Protein AF-A0A2K6WLL9-F1 (afdb_monomer_lite)

Organism: Onchocerca volvulus (NCBI:txid6282)

Radius of gyration: 29.2 Å; chains: 1; bounding box: 94×28×52 Å

Structure (mmCIF, N/CA/C/O backbone):
data_AF-A0A2K6WLL9-F1
#
_entry.id   AF-A0A2K6WLL9-F1
#
loop_
_atom_site.group_PDB
_atom_site.id
_atom_site.type_symbol
_atom_site.label_atom_id
_atom_site.label_alt_id
_atom_site.label_comp_id
_atom_site.label_asym_id
_atom_site.label_entity_id
_atom_site.label_seq_id
_atom_site.pdbx_PDB_ins_code
_atom_site.Cartn_x
_atom_site.Cartn_y
_atom_site.Cartn_z
_atom_site.occupancy
_atom_site.B_iso_or_equiv
_atom_site.auth_seq_id
_atom_site.auth_comp_id
_atom_site.auth_asym_id
_atom_site.auth_atom_id
_atom_site.pdbx_PDB_model_num
ATOM 1 N N . MET A 1 1 ? 74.661 -2.203 -37.397 1.00 44.59 1 MET A N 1
ATOM 2 C CA . MET A 1 1 ? 73.984 -3.399 -36.850 1.00 44.59 1 MET A CA 1
ATOM 3 C C . MET A 1 1 ? 72.571 -3.442 -37.410 1.00 44.59 1 MET A C 1
ATOM 5 O O . MET A 1 1 ? 71.744 -2.651 -36.989 1.00 44.59 1 MET A O 1
ATOM 9 N N . LYS A 1 2 ? 72.310 -4.273 -38.425 1.00 51.03 2 LYS A N 1
ATOM 10 C CA . LYS A 1 2 ? 70.943 -4.523 -38.901 1.00 51.03 2 LYS A CA 1
ATOM 11 C C . LYS A 1 2 ? 70.394 -5.651 -38.037 1.00 51.03 2 LYS A C 1
ATOM 13 O O . LYS A 1 2 ? 70.661 -6.813 -38.321 1.00 51.03 2 LYS A O 1
ATOM 18 N N . SER A 1 3 ? 69.724 -5.318 -36.939 1.00 53.56 3 SER A N 1
ATOM 19 C CA . SER A 1 3 ? 68.884 -6.285 -36.240 1.00 53.56 3 SER A CA 1
ATOM 20 C C . SER A 1 3 ? 67.771 -6.667 -37.210 1.00 53.56 3 SER A C 1
ATOM 22 O O . SER A 1 3 ? 66.813 -5.926 -37.414 1.00 53.56 3 SER A O 1
ATOM 24 N N . ALA A 1 4 ? 67.953 -7.800 -37.889 1.00 56.84 4 ALA A N 1
ATOM 25 C CA . ALA A 1 4 ? 66.868 -8.475 -38.567 1.00 56.84 4 ALA A CA 1
ATOM 26 C C . ALA A 1 4 ? 65.872 -8.838 -37.469 1.00 56.84 4 ALA A C 1
ATOM 28 O O . ALA A 1 4 ? 66.106 -9.760 -36.688 1.00 56.84 4 ALA A O 1
ATOM 29 N N . PHE A 1 5 ? 64.813 -8.042 -37.345 1.00 56.69 5 PHE A N 1
ATOM 30 C CA . PHE A 1 5 ? 63.655 -8.405 -36.556 1.00 56.69 5 PHE A CA 1
ATOM 31 C C . PHE A 1 5 ? 63.107 -9.688 -37.179 1.00 56.69 5 PHE A C 1
ATOM 33 O O . PHE A 1 5 ? 62.331 -9.648 -38.131 1.00 56.69 5 PHE A O 1
ATOM 40 N N . PHE A 1 6 ? 63.551 -10.839 -36.672 1.00 59.34 6 PHE A N 1
ATOM 41 C CA . PHE A 1 6 ? 62.798 -12.076 -36.772 1.00 59.34 6 PHE A CA 1
ATOM 42 C C . PHE A 1 6 ? 61.505 -11.813 -36.001 1.00 59.34 6 PHE A C 1
ATOM 44 O O . PHE A 1 6 ? 61.404 -12.067 -34.803 1.00 59.34 6 PHE A O 1
ATOM 51 N N . MET A 1 7 ? 60.542 -11.197 -36.686 1.00 67.31 7 MET A N 1
ATOM 52 C CA . MET A 1 7 ? 59.150 -11.156 -36.272 1.00 67.31 7 MET A CA 1
ATOM 53 C C . MET A 1 7 ? 58.724 -12.614 -36.181 1.00 67.31 7 MET A C 1
ATOM 55 O O . MET A 1 7 ? 58.414 -13.253 -37.185 1.00 67.31 7 MET A O 1
ATOM 59 N N . SER A 1 8 ? 58.831 -13.177 -34.979 1.00 74.88 8 SER A N 1
ATOM 60 C CA . SER A 1 8 ? 58.373 -14.528 -34.719 1.00 74.88 8 SER A CA 1
ATOM 61 C C . SER A 1 8 ? 56.892 -14.583 -35.097 1.00 74.88 8 SER A C 1
ATOM 63 O O . SER A 1 8 ? 56.130 -13.741 -34.609 1.00 74.88 8 SER A O 1
ATOM 65 N N . PRO A 1 9 ? 56.453 -15.537 -35.935 1.00 74.69 9 PRO A N 1
ATOM 66 C CA . PRO A 1 9 ? 55.042 -15.662 -36.289 1.00 74.69 9 PRO A CA 1
ATOM 67 C C . PRO A 1 9 ? 54.150 -15.797 -35.043 1.00 74.69 9 PRO A C 1
ATOM 69 O O . PRO A 1 9 ? 53.036 -15.286 -35.031 1.00 74.69 9 PRO A O 1
ATOM 72 N N . LEU A 1 10 ? 54.672 -16.365 -33.945 1.00 78.88 10 LEU A N 1
ATOM 73 C CA . LEU A 1 10 ? 53.983 -16.413 -32.651 1.00 78.88 10 LEU A CA 1
ATOM 74 C C . LEU A 1 10 ? 53.727 -15.027 -32.044 1.00 78.88 10 LEU A C 1
ATOM 76 O O . LEU A 1 10 ? 52.660 -14.803 -31.481 1.00 78.88 10 LEU A O 1
ATOM 80 N N . LEU A 1 11 ? 54.671 -14.089 -32.170 1.00 78.12 11 LEU A N 1
ATOM 81 C CA . LEU A 1 11 ? 54.507 -12.732 -31.641 1.00 78.12 11 LEU A CA 1
ATOM 82 C C . LEU A 1 11 ? 53.376 -11.999 -32.376 1.00 78.12 11 LEU A C 1
ATOM 84 O O . LEU A 1 11 ? 52.569 -11.317 -31.750 1.00 78.12 11 LEU A O 1
ATOM 88 N N . PHE A 1 12 ? 53.292 -12.195 -33.694 1.00 79.75 12 PHE A N 1
ATOM 89 C CA . PHE A 1 12 ? 52.235 -11.618 -34.524 1.00 79.75 12 PHE A CA 1
ATOM 90 C C . PHE A 1 12 ? 50.859 -12.189 -34.154 1.00 79.75 12 PHE A C 1
ATOM 92 O O . PHE A 1 12 ? 49.887 -11.442 -34.045 1.00 79.75 12 PHE A O 1
ATOM 99 N N . CYS A 1 13 ? 50.783 -13.497 -33.878 1.00 81.00 13 CYS A N 1
ATOM 100 C CA . CYS A 1 13 ? 49.558 -14.135 -33.393 1.00 81.00 13 CYS A CA 1
ATOM 101 C C . CYS A 1 13 ? 49.104 -13.565 -32.041 1.00 81.00 13 CYS A C 1
ATOM 103 O O . CYS A 1 13 ? 47.931 -13.225 -31.883 1.00 81.00 13 CYS A O 1
ATOM 105 N N . ILE A 1 14 ? 50.020 -13.426 -31.076 1.00 83.81 14 ILE A N 1
ATOM 106 C CA . ILE A 1 14 ? 49.693 -12.893 -29.743 1.00 83.81 14 ILE A CA 1
ATOM 107 C C . ILE A 1 14 ? 49.224 -11.439 -29.848 1.00 83.81 14 ILE A C 1
ATOM 109 O O . ILE A 1 14 ? 48.203 -11.084 -29.261 1.00 83.81 14 ILE A O 1
ATOM 113 N N . LEU A 1 15 ? 49.921 -10.614 -30.636 1.00 82.69 15 LEU A N 1
ATOM 114 C CA . LEU A 1 15 ? 49.573 -9.204 -30.802 1.00 82.69 15 LEU A CA 1
ATOM 115 C C . LEU A 1 15 ? 48.191 -9.027 -31.447 1.00 82.69 15 LEU A C 1
ATOM 117 O O . LEU A 1 15 ? 47.382 -8.251 -30.945 1.00 82.69 15 LEU A O 1
ATOM 121 N N . ASN A 1 16 ? 47.882 -9.790 -32.501 1.00 82.00 16 ASN A N 1
ATOM 122 C CA . ASN A 1 16 ? 46.563 -9.742 -33.140 1.00 82.00 16 ASN A CA 1
ATOM 123 C C . ASN A 1 16 ? 45.442 -10.194 -32.197 1.00 82.00 16 ASN A C 1
ATOM 125 O O . ASN A 1 16 ? 44.374 -9.586 -32.175 1.00 82.00 16 ASN A O 1
ATOM 129 N N . THR A 1 17 ? 45.692 -11.229 -31.392 1.00 82.25 17 THR A N 1
ATOM 130 C CA . THR A 1 17 ? 44.711 -11.718 -30.412 1.00 82.25 17 THR A CA 1
ATOM 131 C C . THR A 1 17 ? 44.431 -10.661 -29.343 1.00 82.25 17 THR A C 1
ATOM 133 O O . THR A 1 17 ? 43.278 -10.449 -28.977 1.00 82.25 17 THR A O 1
ATOM 136 N N . LEU A 1 18 ? 45.466 -9.954 -28.879 1.00 78.81 18 LEU A N 1
ATOM 137 C CA . LEU A 1 18 ? 45.321 -8.887 -27.889 1.00 78.81 18 LEU A CA 1
ATOM 138 C C . LEU A 1 18 ? 44.503 -7.704 -28.432 1.00 78.81 18 LEU A C 1
ATOM 140 O O . LEU A 1 18 ? 43.645 -7.188 -27.721 1.00 78.81 18 LEU A O 1
ATOM 144 N N . ILE A 1 19 ? 44.731 -7.306 -29.689 1.00 78.94 19 ILE A N 1
ATOM 145 C CA . ILE A 1 19 ? 43.970 -6.228 -30.345 1.00 78.94 19 ILE A CA 1
ATOM 146 C C . ILE A 1 19 ? 42.494 -6.617 -30.494 1.00 78.94 19 ILE A C 1
ATOM 148 O O . ILE A 1 19 ? 41.619 -5.814 -30.178 1.00 78.94 19 ILE A O 1
ATOM 152 N N . LEU A 1 20 ? 42.210 -7.853 -30.923 1.00 74.00 20 LEU A N 1
ATOM 153 C CA . LEU A 1 20 ? 40.837 -8.361 -31.028 1.00 74.00 20 LEU A CA 1
ATOM 154 C C . LEU A 1 20 ? 40.136 -8.403 -29.666 1.00 74.00 20 LEU A C 1
ATOM 156 O O . LEU A 1 20 ? 38.968 -8.035 -29.566 1.00 74.00 20 LEU A O 1
ATOM 160 N N . LEU A 1 21 ? 40.848 -8.812 -28.612 1.00 76.19 21 LEU A N 1
ATOM 161 C CA . LEU A 1 21 ? 40.295 -8.838 -27.262 1.00 76.19 21 LEU A CA 1
ATOM 162 C C . LEU A 1 21 ? 39.993 -7.426 -26.745 1.00 76.19 21 LEU A C 1
ATOM 164 O O . LEU A 1 21 ? 38.939 -7.221 -26.151 1.00 76.19 21 LEU A O 1
ATOM 168 N N . ALA A 1 22 ? 40.886 -6.462 -26.990 1.00 69.94 22 ALA A N 1
ATOM 169 C CA . ALA A 1 22 ? 40.682 -5.069 -26.597 1.00 69.94 22 ALA A CA 1
ATOM 170 C C . ALA A 1 22 ? 39.465 -4.455 -27.307 1.00 69.94 22 ALA A C 1
ATOM 172 O O . ALA A 1 22 ? 38.593 -3.903 -26.644 1.00 69.94 22 ALA A O 1
ATOM 173 N N . ALA A 1 23 ? 39.349 -4.649 -28.626 1.00 68.44 23 ALA A N 1
ATOM 174 C CA . ALA A 1 23 ? 38.203 -4.171 -29.400 1.00 68.44 23 ALA A CA 1
ATOM 175 C C . ALA A 1 23 ? 36.880 -4.816 -28.951 1.00 68.44 23 ALA A C 1
ATOM 177 O O . ALA A 1 23 ? 35.851 -4.149 -28.895 1.00 68.44 23 ALA A O 1
ATOM 178 N N . SER A 1 24 ? 36.903 -6.103 -28.584 1.00 66.69 24 SER A N 1
ATOM 179 C CA . SER A 1 24 ? 35.728 -6.777 -28.021 1.00 66.69 24 SER A CA 1
ATOM 180 C C . SER A 1 24 ? 35.349 -6.241 -26.639 1.00 66.69 24 SER A C 1
ATOM 182 O O . SER A 1 24 ? 34.174 -6.282 -26.286 1.00 66.69 24 SER A O 1
ATOM 184 N N . HIS A 1 25 ? 36.313 -5.779 -25.839 1.00 56.88 25 HIS A N 1
ATOM 185 C CA . HIS A 1 25 ? 36.041 -5.275 -24.494 1.00 56.88 25 HIS A CA 1
ATOM 186 C C . HIS A 1 25 ? 35.331 -3.918 -24.522 1.00 56.88 25 HIS A C 1
ATOM 188 O O . HIS A 1 25 ? 34.445 -3.690 -23.700 1.00 56.88 25 HIS A O 1
ATOM 194 N N . ASP A 1 26 ? 35.682 -3.058 -25.481 1.00 58.56 26 ASP A N 1
ATOM 195 C CA . ASP A 1 26 ? 35.009 -1.771 -25.686 1.00 58.56 26 ASP A CA 1
ATOM 196 C C . ASP A 1 26 ? 33.524 -1.972 -26.036 1.00 58.56 26 ASP A C 1
ATOM 198 O O . ASP A 1 26 ? 32.660 -1.315 -25.456 1.00 58.56 26 ASP A O 1
ATOM 202 N N . ASP A 1 27 ? 33.212 -2.956 -26.886 1.00 57.94 27 ASP A N 1
ATOM 203 C CA . ASP A 1 27 ? 31.830 -3.289 -27.267 1.00 57.94 27 ASP A CA 1
ATOM 204 C C . AS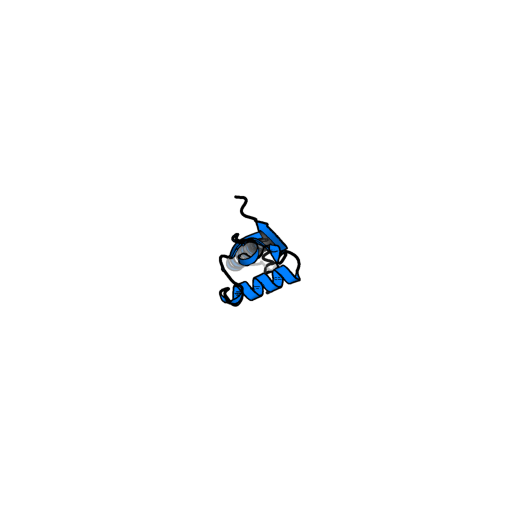P A 1 27 ? 31.028 -3.854 -26.075 1.00 57.94 27 ASP A C 1
ATOM 206 O O . ASP A 1 27 ? 29.883 -3.477 -25.824 1.00 57.94 27 ASP A O 1
ATOM 210 N N . VAL A 1 28 ? 31.656 -4.699 -25.244 1.00 56.50 28 VAL A N 1
ATOM 211 C CA . VAL A 1 28 ? 31.024 -5.227 -24.019 1.00 56.50 28 VAL A CA 1
ATOM 212 C C . VAL A 1 28 ? 30.759 -4.119 -22.993 1.00 56.50 28 VAL A C 1
ATOM 214 O O . VAL A 1 28 ? 29.736 -4.164 -22.305 1.00 56.50 28 VAL A O 1
ATOM 217 N N . GLN A 1 29 ? 31.634 -3.114 -22.874 1.00 54.44 29 GLN A N 1
ATOM 218 C CA . GLN A 1 29 ? 31.392 -1.982 -21.973 1.00 54.44 29 GLN A CA 1
ATOM 219 C C . GLN A 1 29 ? 30.235 -1.096 -22.442 1.00 54.44 29 GLN A C 1
ATOM 221 O O . GLN A 1 29 ? 29.454 -0.652 -21.596 1.00 54.44 29 GLN A O 1
ATOM 226 N N . ASP A 1 30 ? 30.090 -0.874 -23.750 1.00 55.09 30 ASP A N 1
ATOM 227 C CA . ASP A 1 30 ? 28.965 -0.112 -24.306 1.00 55.09 30 ASP A CA 1
ATOM 228 C C . ASP A 1 30 ? 27.640 -0.866 -24.145 1.00 55.09 30 ASP A C 1
ATOM 230 O O . ASP A 1 30 ? 26.639 -0.280 -23.724 1.00 55.09 30 ASP A O 1
ATOM 234 N N . ILE A 1 31 ? 27.639 -2.187 -24.355 1.00 55.19 31 ILE A N 1
ATOM 235 C CA . ILE A 1 31 ? 26.475 -3.037 -24.065 1.00 55.19 31 ILE A CA 1
ATOM 236 C C . ILE A 1 31 ? 26.113 -2.957 -22.580 1.00 55.19 31 ILE A C 1
ATOM 238 O O . ILE A 1 31 ? 24.950 -2.746 -22.242 1.00 55.19 31 ILE A O 1
ATOM 242 N N . ASN A 1 32 ? 27.092 -3.075 -21.680 1.00 52.62 32 ASN A N 1
ATOM 243 C CA . ASN A 1 32 ? 26.825 -3.029 -20.244 1.00 52.62 32 ASN A CA 1
ATOM 244 C C . ASN A 1 32 ? 26.294 -1.653 -19.805 1.00 52.62 32 ASN A C 1
ATOM 246 O O . ASN A 1 32 ? 25.379 -1.582 -18.988 1.00 52.62 32 ASN A O 1
ATOM 250 N N . ARG A 1 33 ? 26.812 -0.556 -20.378 1.00 51.66 33 ARG A N 1
ATOM 251 C CA . ARG A 1 33 ? 26.286 0.797 -20.134 1.00 51.66 33 ARG A CA 1
ATOM 252 C C . ARG A 1 33 ? 24.864 0.974 -20.651 1.00 51.66 33 ARG A C 1
ATOM 254 O O . ARG A 1 33 ? 24.059 1.574 -19.947 1.00 51.66 33 ARG A O 1
ATOM 261 N N . ASN A 1 34 ? 24.542 0.456 -21.833 1.00 51.69 34 ASN A N 1
ATOM 262 C CA . ASN A 1 34 ? 23.195 0.570 -22.392 1.00 51.69 34 ASN A CA 1
ATOM 263 C C . ASN A 1 34 ? 22.180 -0.269 -21.607 1.00 51.69 34 ASN A C 1
ATOM 265 O O . ASN A 1 34 ? 21.104 0.233 -21.302 1.00 51.69 34 ASN A O 1
ATOM 269 N N . ILE A 1 35 ? 22.543 -1.487 -21.187 1.00 51.81 35 ILE A N 1
ATOM 270 C CA . ILE A 1 35 ? 21.680 -2.317 -20.330 1.00 51.81 35 ILE A CA 1
ATOM 271 C C . ILE A 1 35 ? 21.443 -1.628 -18.976 1.00 51.81 35 ILE A C 1
ATOM 273 O O . ILE A 1 35 ? 20.307 -1.563 -18.516 1.00 51.81 35 ILE A O 1
ATOM 277 N N . LEU A 1 36 ? 22.481 -1.049 -18.360 1.00 50.75 36 LEU A N 1
ATOM 278 C CA . LEU A 1 36 ? 22.333 -0.315 -17.096 1.00 50.75 36 LEU A CA 1
ATOM 279 C C . LEU A 1 36 ? 21.525 0.984 -17.233 1.00 50.75 36 LEU A C 1
ATOM 281 O O . LEU A 1 36 ? 20.818 1.351 -16.296 1.00 50.75 36 LEU A O 1
ATOM 285 N N . ASN A 1 37 ? 21.622 1.683 -18.367 1.00 52.72 37 ASN A N 1
ATOM 286 C CA . ASN A 1 37 ? 20.911 2.944 -18.578 1.00 52.72 37 ASN A CA 1
ATOM 287 C C . ASN A 1 37 ? 19.430 2.747 -18.941 1.00 52.72 37 ASN A C 1
ATOM 289 O O . ASN A 1 37 ? 18.614 3.590 -18.568 1.00 52.72 37 ASN A O 1
ATOM 293 N N . ASP A 1 38 ? 19.068 1.659 -19.629 1.00 51.91 38 ASP A N 1
ATOM 294 C CA . ASP A 1 38 ? 17.675 1.398 -20.025 1.00 51.91 38 ASP A CA 1
ATOM 295 C C . ASP A 1 38 ? 16.831 0.737 -18.925 1.00 51.91 38 ASP A C 1
ATOM 297 O O . ASP A 1 38 ? 15.600 0.780 -18.979 1.00 51.91 38 ASP A O 1
ATOM 301 N N . GLU A 1 39 ? 17.437 0.191 -17.867 1.00 54.22 39 GLU A N 1
ATOM 302 C CA . GLU A 1 39 ? 16.693 -0.406 -16.750 1.00 54.22 39 GLU A CA 1
ATOM 303 C C . GLU A 1 39 ? 16.152 0.624 -15.739 1.00 54.22 39 GLU A C 1
ATOM 305 O O . GLU A 1 39 ? 16.009 0.347 -14.546 1.00 54.22 39 GLU A O 1
ATOM 310 N N . HIS A 1 40 ? 15.717 1.796 -16.209 1.00 55.00 40 HIS A N 1
ATOM 311 C CA . HIS A 1 40 ? 14.686 2.574 -15.512 1.00 55.00 40 HIS A CA 1
ATOM 312 C C . HIS A 1 40 ? 13.338 1.830 -15.610 1.00 55.00 40 HIS A C 1
ATOM 314 O O . HIS A 1 40 ? 12.369 2.279 -16.226 1.00 55.00 40 HIS A O 1
ATOM 320 N N . ILE A 1 41 ? 13.272 0.642 -15.006 1.00 58.72 41 ILE A N 1
ATOM 321 C CA . ILE A 1 41 ? 12.079 -0.196 -14.994 1.00 58.72 41 ILE A CA 1
ATOM 322 C C . ILE A 1 41 ? 11.088 0.443 -14.019 1.00 58.72 41 ILE A C 1
ATOM 324 O O . ILE A 1 41 ? 11.167 0.272 -12.799 1.00 58.72 41 ILE A O 1
ATOM 328 N N . MET A 1 42 ? 10.135 1.196 -14.563 1.00 63.91 42 MET A N 1
ATOM 329 C CA . MET A 1 42 ? 8.940 1.606 -13.831 1.00 63.91 42 MET A CA 1
ATOM 330 C C . MET A 1 42 ? 8.080 0.366 -13.584 1.00 63.91 42 MET A C 1
ATOM 332 O O . MET A 1 42 ? 7.404 -0.129 -14.487 1.00 63.91 42 MET A O 1
ATOM 336 N N . GLN A 1 43 ? 8.101 -0.150 -12.358 1.00 67.19 43 GLN A N 1
ATOM 337 C CA . GLN A 1 43 ? 7.221 -1.243 -11.957 1.00 67.19 43 GLN A CA 1
ATOM 338 C C . GLN A 1 43 ? 5.956 -0.673 -11.331 1.00 67.19 43 GLN A C 1
ATOM 340 O O . GLN A 1 43 ? 6.007 0.185 -10.453 1.00 67.19 43 GLN A O 1
ATOM 345 N N . SER A 1 44 ? 4.809 -1.173 -11.778 1.00 72.75 44 SER A N 1
ATOM 346 C CA . SER A 1 44 ? 3.514 -0.814 -11.221 1.00 72.75 44 SER A CA 1
ATOM 347 C C . SER A 1 44 ? 2.877 -2.031 -10.566 1.00 72.75 44 SER A C 1
ATOM 349 O O . SER A 1 44 ? 2.721 -3.068 -11.211 1.00 72.75 44 SER A O 1
ATOM 351 N N . ARG A 1 45 ? 2.506 -1.917 -9.289 1.00 81.19 45 ARG A N 1
ATOM 352 C CA . ARG A 1 45 ? 1.815 -2.970 -8.535 1.00 81.19 45 ARG A CA 1
ATOM 353 C C . ARG A 1 45 ? 0.451 -2.474 -8.080 1.00 81.19 45 ARG A C 1
ATOM 355 O O . ARG A 1 45 ? 0.346 -1.400 -7.497 1.00 81.19 45 ARG A O 1
ATOM 362 N N . PHE A 1 46 ? -0.577 -3.287 -8.291 1.00 83.06 46 PHE A N 1
ATOM 363 C CA . PHE A 1 46 ? -1.886 -3.070 -7.686 1.00 83.06 46 PHE A CA 1
ATOM 364 C C . PHE A 1 46 ? -1.952 -3.757 -6.325 1.00 83.06 46 PHE A C 1
ATOM 366 O O . PHE A 1 46 ? -1.581 -4.922 -6.193 1.00 83.06 46 PHE A O 1
ATOM 373 N N . VAL A 1 47 ? -2.445 -3.032 -5.329 1.00 84.88 47 VAL A N 1
ATOM 374 C CA . VAL A 1 47 ? -2.732 -3.527 -3.986 1.00 84.88 47 VAL A CA 1
ATOM 375 C C . VAL A 1 47 ? -4.209 -3.295 -3.714 1.00 84.88 47 VAL A C 1
ATOM 377 O O . VAL A 1 47 ? -4.725 -2.196 -3.919 1.00 84.88 47 VAL A O 1
ATOM 380 N N . ILE A 1 48 ? -4.898 -4.357 -3.308 1.00 86.06 48 ILE A N 1
ATOM 381 C CA . ILE A 1 48 ? -6.340 -4.357 -3.080 1.00 86.06 48 ILE A CA 1
ATOM 382 C C . ILE A 1 48 ? -6.576 -4.666 -1.607 1.00 86.06 48 ILE A C 1
ATOM 384 O O . ILE A 1 48 ? -6.229 -5.748 -1.141 1.00 86.06 48 ILE A O 1
ATOM 388 N N . PHE A 1 49 ? -7.207 -3.737 -0.896 1.00 85.31 49 PHE A N 1
ATOM 389 C CA . PHE A 1 49 ? -7.591 -3.913 0.499 1.00 85.31 49 PHE A CA 1
ATOM 390 C C . PHE A 1 49 ? -9.069 -4.303 0.575 1.00 85.31 49 PHE A C 1
ATOM 392 O O . PHE A 1 49 ? -9.950 -3.503 0.248 1.00 85.31 49 PHE A O 1
ATOM 399 N N . ASN A 1 50 ? -9.326 -5.534 1.019 1.00 80.19 50 ASN A N 1
ATOM 400 C CA . ASN A 1 50 ? -10.670 -6.111 1.158 1.00 80.19 50 ASN A CA 1
ATOM 401 C C . ASN A 1 50 ? -11.108 -6.275 2.625 1.00 80.19 50 ASN A C 1
ATOM 403 O O . ASN A 1 50 ? -12.126 -6.909 2.891 1.00 80.19 50 ASN A O 1
ATOM 407 N N . SER A 1 51 ? -10.336 -5.754 3.579 1.00 83.38 51 SER A N 1
ATOM 408 C CA . SER A 1 51 ? -10.614 -5.930 5.003 1.00 83.38 51 SER A CA 1
ATOM 409 C C . SER A 1 51 ? -11.898 -5.224 5.426 1.00 83.38 51 SER A C 1
ATOM 411 O O . SER A 1 51 ? -12.130 -4.071 5.072 1.00 83.38 51 SER A O 1
ATOM 413 N N . THR A 1 52 ? -12.698 -5.883 6.256 1.00 83.56 52 THR A N 1
ATOM 414 C CA . THR A 1 52 ? -13.940 -5.336 6.827 1.00 83.56 52 THR A CA 1
ATOM 415 C C . THR A 1 52 ? -13.722 -4.535 8.107 1.00 83.56 52 THR A C 1
ATOM 417 O O . THR A 1 52 ? -14.635 -3.859 8.574 1.00 83.56 52 THR A O 1
ATOM 420 N N . SER A 1 53 ? -12.511 -4.562 8.664 1.00 87.69 53 SER A N 1
ATOM 421 C CA . SER A 1 53 ? -12.108 -3.748 9.807 1.00 87.69 53 SER A CA 1
ATOM 422 C C . SER A 1 53 ? -10.587 -3.567 9.854 1.00 87.69 53 SER A C 1
ATOM 424 O O . SER A 1 53 ? -9.828 -4.335 9.253 1.00 87.69 53 SER A O 1
ATOM 426 N N . TRP A 1 54 ? -10.122 -2.568 10.613 1.00 86.69 54 TRP A N 1
ATOM 427 C CA . TRP A 1 54 ? -8.689 -2.373 10.861 1.00 86.69 54 TRP A CA 1
ATOM 428 C C . TRP A 1 54 ? -8.056 -3.613 11.506 1.00 86.69 54 TRP A C 1
ATOM 430 O O . TRP A 1 54 ? -7.013 -4.071 11.055 1.00 86.69 54 TRP A O 1
ATOM 440 N N . ASN A 1 55 ? -8.717 -4.204 12.506 1.00 89.12 55 ASN A N 1
ATOM 441 C CA . ASN A 1 55 ? -8.178 -5.332 13.274 1.00 89.12 55 ASN A CA 1
ATOM 442 C C . ASN A 1 55 ? -8.071 -6.636 12.467 1.00 89.12 55 ASN A C 1
ATOM 444 O O . ASN A 1 55 ? -7.222 -7.463 12.779 1.00 89.12 55 ASN A O 1
ATOM 448 N N . GLU A 1 56 ? -8.901 -6.817 11.437 1.00 88.69 56 GLU A N 1
ATOM 449 C CA . GLU A 1 56 ? -8.825 -7.970 10.523 1.00 88.69 56 GLU A CA 1
ATOM 450 C C . GLU A 1 56 ? -7.815 -7.763 9.386 1.00 88.69 56 GLU A C 1
ATOM 452 O O . GLU A 1 56 ? -7.483 -8.702 8.665 1.00 88.69 56 GLU A O 1
ATOM 457 N N . THR A 1 57 ? -7.324 -6.535 9.207 1.00 88.25 57 THR A N 1
ATOM 458 C CA . THR A 1 57 ? -6.316 -6.215 8.195 1.00 88.25 57 THR A CA 1
ATOM 459 C C . THR A 1 57 ? -4.970 -6.822 8.584 1.00 88.25 57 THR A C 1
ATOM 461 O O . THR A 1 57 ? -4.571 -6.752 9.747 1.00 88.25 57 THR A O 1
ATOM 464 N N . SER A 1 58 ? -4.245 -7.397 7.617 1.00 90.06 58 SER A N 1
ATOM 465 C CA . SER A 1 58 ? -2.930 -7.979 7.894 1.00 90.06 58 SER A CA 1
ATOM 466 C C . SER A 1 58 ? -1.970 -6.916 8.462 1.00 90.06 58 SER A C 1
ATOM 468 O O . SER A 1 58 ? -2.065 -5.744 8.092 1.00 90.06 58 SER A O 1
ATOM 470 N N . PRO A 1 59 ? -1.008 -7.273 9.334 1.00 89.94 59 PRO A N 1
ATOM 471 C CA . PRO A 1 59 ? -0.057 -6.295 9.873 1.00 89.94 59 PRO A CA 1
ATOM 472 C C . PRO A 1 59 ? 0.756 -5.563 8.793 1.00 89.94 59 PRO A C 1
ATOM 474 O O . PRO A 1 59 ? 1.191 -4.428 8.986 1.00 89.94 59 PRO A O 1
ATOM 477 N N . GLU A 1 60 ? 0.986 -6.196 7.641 1.00 86.38 60 GLU A N 1
ATOM 478 C CA . GLU A 1 60 ? 1.628 -5.554 6.495 1.00 86.38 60 GLU A CA 1
ATOM 479 C C . GLU A 1 60 ? 0.723 -4.495 5.863 1.00 86.38 60 GLU A C 1
ATOM 481 O O . GLU A 1 60 ? 1.141 -3.344 5.719 1.00 86.38 60 GLU A O 1
ATOM 486 N N . ASP A 1 61 ? -0.532 -4.850 5.601 1.00 87.81 61 ASP A N 1
ATOM 487 C CA . ASP A 1 61 ? -1.533 -3.945 5.044 1.00 87.81 61 ASP A CA 1
ATOM 488 C C . ASP A 1 61 ? -1.848 -2.783 5.996 1.00 87.81 61 ASP A C 1
ATOM 490 O O . ASP A 1 61 ? -1.982 -1.645 5.554 1.00 87.81 61 ASP A O 1
ATOM 494 N N . GLN A 1 62 ? -1.890 -3.019 7.311 1.00 91.75 62 GLN A N 1
ATOM 495 C CA . GLN A 1 62 ? -2.049 -1.963 8.318 1.00 91.75 62 GLN A CA 1
ATOM 496 C C . GLN A 1 62 ? -0.898 -0.954 8.251 1.00 91.75 62 GLN A C 1
ATOM 498 O O . GLN A 1 62 ? -1.131 0.256 8.210 1.00 91.75 62 GLN A O 1
ATOM 503 N N . ARG A 1 63 ? 0.357 -1.430 8.199 1.00 90.19 63 ARG A N 1
ATOM 504 C CA . ARG A 1 63 ? 1.531 -0.548 8.050 1.00 90.19 63 ARG A CA 1
ATOM 505 C C . ARG A 1 63 ? 1.451 0.261 6.764 1.00 90.19 63 ARG A C 1
ATOM 507 O O . ARG A 1 63 ? 1.809 1.436 6.750 1.00 90.19 63 ARG A O 1
ATOM 514 N N . MET A 1 64 ? 0.979 -0.359 5.693 1.00 87.69 64 MET A N 1
ATOM 515 C CA . MET A 1 64 ? 0.831 0.282 4.399 1.00 87.69 64 MET A CA 1
ATOM 516 C C . MET A 1 64 ? -0.257 1.357 4.399 1.00 87.69 64 MET A C 1
ATOM 518 O O . MET A 1 64 ? 0.017 2.493 4.023 1.00 87.69 64 MET A O 1
ATOM 522 N N . LEU A 1 65 ? -1.456 1.041 4.891 1.00 88.94 65 LEU A N 1
AT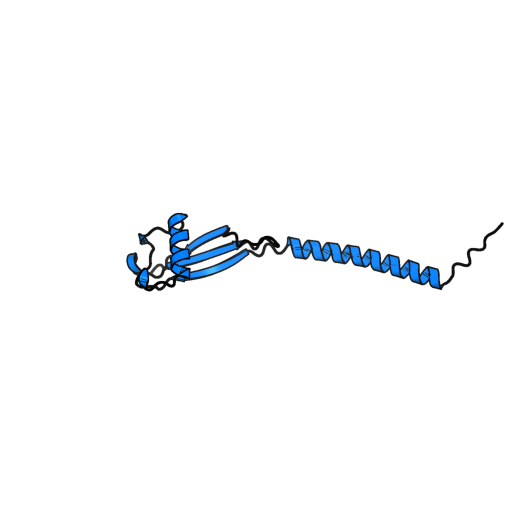OM 523 C CA . LEU A 1 65 ? -2.550 2.001 5.047 1.00 88.94 65 LEU A CA 1
ATOM 524 C C . LEU A 1 65 ? -2.152 3.159 5.962 1.00 88.94 65 LEU A C 1
ATOM 526 O O . LEU A 1 65 ? -2.425 4.308 5.631 1.00 88.94 65 LEU A O 1
ATOM 530 N N . SER A 1 66 ? -1.455 2.877 7.067 1.00 91.31 66 SER A N 1
ATOM 531 C CA . SER A 1 66 ? -0.940 3.911 7.969 1.00 91.31 66 SER A CA 1
ATOM 532 C C . SER A 1 66 ? 0.003 4.872 7.244 1.00 91.31 66 SER A C 1
ATOM 534 O O . SER A 1 66 ? -0.177 6.079 7.354 1.00 91.31 66 SER A O 1
ATOM 536 N N . ARG A 1 67 ? 0.948 4.359 6.445 1.00 88.31 67 ARG A N 1
ATOM 537 C CA . ARG A 1 67 ? 1.858 5.194 5.642 1.00 88.31 67 ARG A CA 1
ATOM 538 C C . ARG A 1 67 ? 1.125 6.008 4.581 1.00 88.31 67 ARG A C 1
ATOM 540 O O . ARG A 1 67 ? 1.490 7.148 4.331 1.00 88.31 67 ARG A O 1
ATOM 547 N N . LEU A 1 68 ? 0.110 5.431 3.947 1.00 87.69 68 LEU A N 1
AT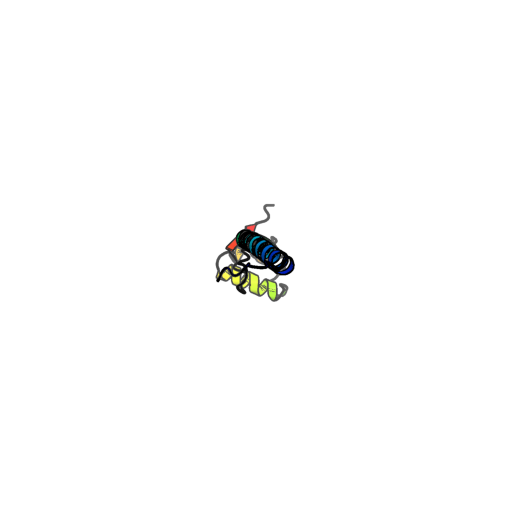OM 548 C CA . LEU A 1 68 ? -0.670 6.110 2.913 1.00 87.69 68 LEU A CA 1
ATOM 549 C C . LEU A 1 68 ? -1.563 7.216 3.486 1.00 87.69 68 LEU A C 1
ATOM 551 O O . LEU A 1 68 ? -1.726 8.246 2.836 1.00 87.69 68 LEU A O 1
ATOM 555 N N . LEU A 1 69 ? -2.116 7.007 4.685 1.00 90.25 69 LEU A N 1
ATOM 556 C CA . LEU A 1 69 ? -2.852 8.022 5.441 1.00 90.25 69 LEU A CA 1
ATOM 557 C C . LEU A 1 69 ? -1.920 9.154 5.885 1.00 90.25 69 LEU A C 1
ATOM 559 O O . LEU A 1 69 ? -2.239 10.318 5.673 1.00 90.25 69 LEU A O 1
ATOM 563 N N . ASP A 1 70 ? -0.764 8.809 6.455 1.00 91.50 70 ASP A N 1
ATOM 564 C CA . ASP A 1 70 ? 0.226 9.774 6.952 1.00 91.50 70 ASP A CA 1
ATOM 565 C C . ASP A 1 70 ? 0.810 10.635 5.820 1.00 91.50 70 ASP A C 1
ATOM 567 O O . ASP A 1 70 ? 0.931 11.850 5.941 1.00 91.50 70 ASP A O 1
ATOM 571 N N . ALA A 1 71 ? 1.073 10.025 4.661 1.00 86.88 71 ALA A N 1
ATOM 572 C CA . ALA A 1 71 ? 1.513 10.736 3.464 1.00 86.88 71 ALA A CA 1
ATOM 573 C C . ALA A 1 71 ? 0.384 11.496 2.735 1.00 86.88 71 ALA A C 1
ATOM 575 O O . ALA A 1 71 ? 0.656 12.204 1.766 1.00 86.88 71 ALA A O 1
ATOM 576 N N . GLY A 1 72 ? -0.878 11.343 3.154 1.00 87.12 72 GLY A N 1
ATOM 577 C CA . GLY A 1 72 ? -2.031 12.015 2.546 1.00 87.12 72 GLY A CA 1
ATOM 578 C C . GLY A 1 72 ? -2.459 11.472 1.177 1.00 87.12 72 GLY A C 1
ATOM 579 O O . GLY A 1 72 ? -3.247 12.120 0.489 1.00 87.12 72 GLY A O 1
ATOM 580 N N . TYR A 1 73 ? -1.982 10.291 0.767 1.00 85.62 73 TYR A N 1
ATOM 581 C CA . TYR A 1 73 ? -2.421 9.639 -0.477 1.00 85.62 73 TYR A CA 1
ATOM 582 C C . TYR A 1 73 ? -3.862 9.136 -0.384 1.00 85.62 73 TYR A C 1
ATOM 584 O O . TYR A 1 73 ? -4.583 9.122 -1.381 1.00 85.62 73 TYR A O 1
ATOM 592 N N . ILE A 1 74 ? -4.284 8.721 0.811 1.00 88.12 74 ILE A N 1
ATOM 593 C CA . ILE A 1 74 ? -5.667 8.343 1.108 1.00 88.12 74 ILE A CA 1
ATOM 594 C C . ILE A 1 74 ? -6.166 9.127 2.319 1.00 88.12 74 ILE A C 1
ATOM 596 O O . ILE A 1 74 ? -5.392 9.464 3.209 1.00 88.12 74 ILE A O 1
ATOM 600 N N . THR A 1 75 ? -7.471 9.382 2.376 1.00 89.62 75 THR A N 1
ATOM 601 C CA . THR A 1 75 ? -8.139 9.895 3.576 1.00 89.62 75 THR A CA 1
ATOM 602 C C . THR A 1 75 ? -8.836 8.752 4.318 1.00 89.62 75 THR A C 1
ATOM 604 O O . THR A 1 75 ? -9.126 7.714 3.710 1.00 89.62 75 THR A O 1
ATOM 607 N N . PRO A 1 76 ? -9.153 8.908 5.617 1.00 89.25 76 PRO A N 1
ATOM 608 C CA . PRO A 1 76 ? -9.887 7.891 6.363 1.00 89.25 76 PRO A CA 1
ATOM 609 C C . PRO A 1 76 ? -11.216 7.497 5.702 1.00 89.25 76 PRO A C 1
ATOM 611 O O . PRO A 1 76 ? -11.586 6.327 5.749 1.00 89.25 76 PRO A O 1
ATOM 614 N N . GLU A 1 77 ? -11.903 8.417 5.008 1.00 89.62 77 GLU A N 1
ATOM 615 C CA . GLU A 1 77 ? -13.166 8.091 4.325 1.00 89.62 77 GLU A CA 1
ATOM 616 C C . GLU A 1 77 ? -13.006 7.097 3.166 1.00 89.62 77 GLU A C 1
ATOM 618 O O . GLU A 1 77 ? -14.002 6.553 2.698 1.00 89.62 77 GLU A O 1
ATOM 623 N N . LEU A 1 78 ? -11.780 6.850 2.692 1.00 88.00 78 LEU A N 1
ATOM 624 C CA . LEU A 1 78 ? -11.485 5.881 1.630 1.00 88.00 78 LEU A CA 1
ATOM 625 C C . LEU A 1 78 ? -11.229 4.467 2.149 1.00 88.00 78 LEU A C 1
ATOM 627 O O . LEU A 1 78 ? -11.100 3.544 1.345 1.00 88.00 78 LEU A O 1
ATOM 631 N N . LEU A 1 79 ? -11.141 4.278 3.467 1.00 89.12 79 LEU A N 1
ATOM 632 C CA . LEU A 1 79 ? -10.888 2.963 4.045 1.00 89.12 79 LEU A CA 1
ATOM 633 C C . LEU A 1 79 ? -12.055 2.009 3.753 1.00 89.12 79 LEU A C 1
ATOM 635 O O . LEU A 1 79 ? -13.209 2.453 3.754 1.00 89.12 79 LEU A O 1
ATOM 639 N N . PRO A 1 80 ? -11.806 0.704 3.528 1.00 85.25 80 PRO A N 1
ATOM 640 C CA . PRO A 1 80 ? -12.859 -0.184 3.044 1.00 85.25 80 PRO A CA 1
ATOM 641 C C . PRO A 1 80 ? -14.056 -0.328 3.984 1.00 85.25 80 PRO A C 1
ATOM 643 O O . PRO A 1 80 ? -15.202 -0.366 3.544 1.00 85.25 80 PRO A O 1
ATOM 646 N N . TRP A 1 81 ? -13.798 -0.307 5.289 1.00 88.25 81 TRP A N 1
ATOM 647 C CA . TRP A 1 81 ? -14.820 -0.379 6.333 1.00 88.25 81 TRP A CA 1
ATOM 648 C C . TRP A 1 81 ? -15.525 0.951 6.626 1.00 88.25 81 TRP A C 1
ATOM 650 O O . TRP A 1 81 ? -16.532 0.952 7.326 1.00 88.25 81 TRP A O 1
ATOM 660 N N . ILE A 1 82 ? -15.019 2.078 6.111 1.00 89.31 82 ILE A N 1
ATOM 661 C CA . ILE A 1 82 ? -15.675 3.392 6.231 1.00 89.31 82 ILE A CA 1
ATOM 662 C C . ILE A 1 82 ? -16.466 3.696 4.959 1.00 89.31 82 ILE A C 1
ATOM 664 O O . ILE A 1 82 ? -17.643 4.038 5.023 1.00 89.31 82 ILE A O 1
ATOM 668 N N . SER A 1 83 ? -15.837 3.531 3.796 1.00 86.75 83 SER A N 1
ATOM 669 C CA . SER A 1 83 ? -16.472 3.764 2.495 1.00 86.75 83 SER A CA 1
ATOM 670 C C . SER A 1 83 ? -17.485 2.683 2.105 1.00 86.75 83 SER A C 1
ATOM 672 O O . SER A 1 83 ? -18.310 2.915 1.220 1.00 86.75 83 SER A O 1
ATOM 674 N N . GLY A 1 84 ? -17.386 1.488 2.701 1.00 85.81 84 GLY A N 1
ATOM 675 C CA . GLY A 1 84 ? -18.113 0.294 2.264 1.00 85.81 84 GLY A CA 1
ATOM 676 C C . GLY A 1 84 ? -17.652 -0.237 0.900 1.00 85.81 84 GLY A C 1
ATOM 677 O O . GLY A 1 84 ? -18.352 -1.044 0.292 1.00 85.81 84 GLY A O 1
ATOM 678 N N . ARG A 1 85 ? -16.510 0.233 0.380 1.00 83.94 85 ARG A N 1
ATOM 679 C CA . ARG A 1 85 ? -15.961 -0.140 -0.932 1.00 83.94 85 ARG A CA 1
ATOM 680 C C . ARG A 1 85 ? -14.540 -0.647 -0.774 1.00 83.94 85 ARG A C 1
ATOM 682 O O . ARG A 1 85 ? -13.779 -0.101 0.011 1.00 83.94 85 ARG A O 1
ATOM 689 N N . ARG A 1 86 ? -14.132 -1.633 -1.571 1.00 85.56 86 ARG A N 1
ATOM 690 C CA . ARG A 1 86 ? -12.720 -2.040 -1.590 1.00 85.56 86 ARG A CA 1
ATOM 691 C C . ARG A 1 86 ? -11.830 -0.876 -2.025 1.00 85.56 86 ARG A C 1
ATOM 693 O O . ARG A 1 86 ? -12.163 -0.128 -2.948 1.00 85.56 86 ARG A O 1
ATOM 700 N N . LEU A 1 87 ? -10.685 -0.746 -1.367 1.00 86.94 87 LEU A N 1
ATOM 701 C CA . LEU A 1 87 ? -9.690 0.265 -1.699 1.00 86.94 87 LEU A CA 1
ATOM 702 C C . LEU A 1 87 ? -8.657 -0.371 -2.626 1.00 86.94 87 LEU A C 1
ATOM 704 O O . LEU A 1 87 ? -7.956 -1.302 -2.230 1.00 86.94 87 LEU A O 1
ATOM 708 N N . VAL A 1 88 ? -8.581 0.115 -3.864 1.00 86.69 88 VAL A N 1
ATOM 709 C CA . VAL A 1 88 ? -7.594 -0.336 -4.850 1.00 86.69 88 VAL A C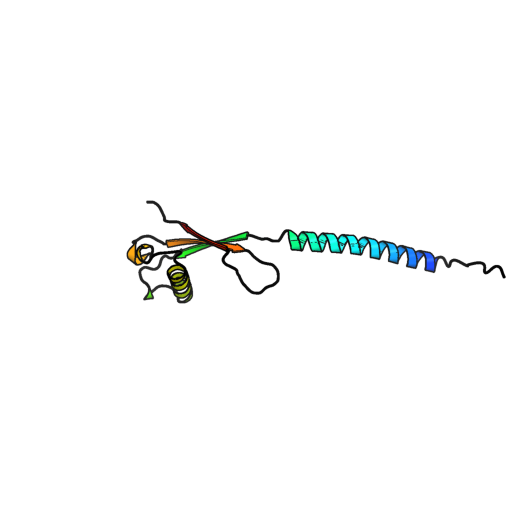A 1
ATOM 710 C C . VAL A 1 88 ? -6.573 0.7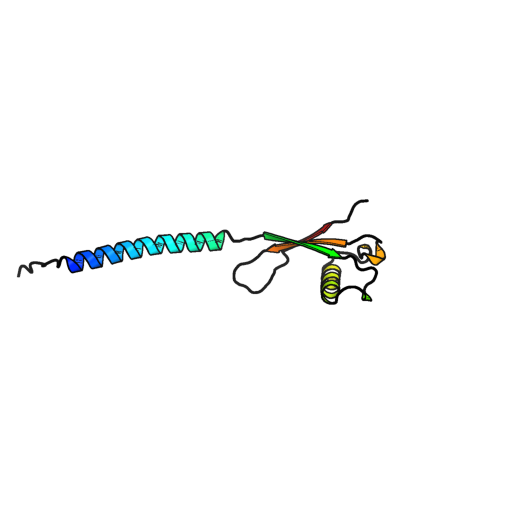68 -5.046 1.00 86.69 88 VAL A C 1
ATOM 712 O O . VAL A 1 88 ? -6.915 1.914 -5.336 1.00 86.69 88 VAL A O 1
ATOM 715 N N . ILE A 1 89 ? -5.306 0.420 -4.883 1.00 86.31 89 ILE A N 1
ATOM 716 C CA . ILE A 1 89 ? -4.198 1.360 -4.960 1.00 86.31 89 ILE A CA 1
ATOM 717 C C . ILE A 1 89 ? -3.192 0.827 -5.960 1.00 86.31 89 ILE A C 1
ATOM 719 O O . ILE A 1 89 ? -2.792 -0.333 -5.899 1.00 86.31 89 ILE A O 1
ATOM 723 N N . ARG A 1 90 ? -2.778 1.676 -6.890 1.00 83.94 90 ARG A N 1
ATOM 724 C CA . ARG A 1 90 ? -1.703 1.392 -7.829 1.00 83.94 90 ARG A CA 1
ATOM 725 C C . ARG A 1 90 ? -0.458 2.121 -7.363 1.00 83.94 90 ARG A C 1
ATOM 727 O O . ARG A 1 90 ? -0.474 3.327 -7.157 1.00 83.94 90 ARG A O 1
ATOM 734 N N . ILE A 1 91 ? 0.624 1.384 -7.205 1.00 79.81 91 ILE A N 1
ATOM 735 C CA . ILE A 1 91 ? 1.886 1.899 -6.695 1.00 79.81 91 ILE A CA 1
ATOM 736 C C . ILE A 1 91 ? 2.894 1.783 -7.807 1.00 79.81 91 ILE A C 1
ATOM 738 O O . ILE A 1 91 ? 3.172 0.683 -8.281 1.00 79.81 91 ILE A O 1
ATOM 742 N N . ASN A 1 92 ? 3.430 2.922 -8.210 1.00 77.62 92 ASN A N 1
ATOM 743 C CA . ASN A 1 92 ? 4.472 3.010 -9.209 1.00 77.62 92 ASN A CA 1
ATOM 744 C C . ASN A 1 92 ? 5.797 3.187 -8.467 1.00 77.62 92 ASN A C 1
ATOM 746 O O . ASN A 1 92 ? 6.023 4.198 -7.798 1.00 77.62 92 ASN A O 1
ATOM 750 N N . THR A 1 93 ? 6.649 2.176 -8.541 1.00 68.94 93 THR A N 1
ATOM 751 C CA . THR A 1 93 ? 8.000 2.192 -7.983 1.00 68.94 93 THR A CA 1
ATOM 752 C C . THR A 1 93 ? 8.995 2.331 -9.114 1.00 68.94 93 THR A C 1
ATOM 754 O O . THR A 1 93 ? 8.922 1.588 -10.096 1.00 68.94 93 THR A O 1
ATOM 757 N N . ASN A 1 94 ? 9.953 3.236 -8.949 1.00 64.06 94 ASN A N 1
ATOM 758 C CA . ASN A 1 94 ? 11.097 3.285 -9.846 1.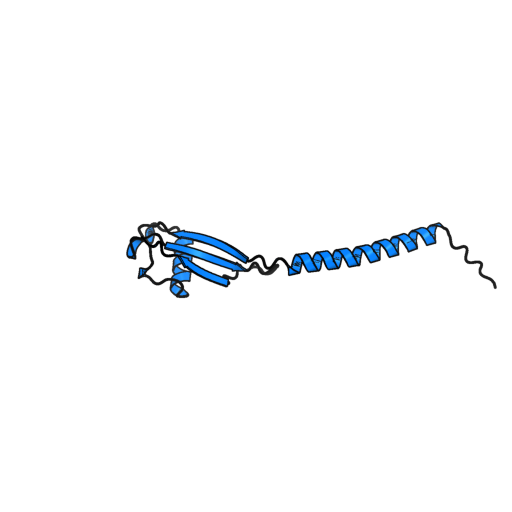00 64.06 94 ASN A CA 1
ATOM 759 C C . ASN A 1 94 ? 12.137 2.342 -9.269 1.00 64.06 94 ASN A C 1
ATOM 761 O O . ASN A 1 94 ? 12.573 2.533 -8.130 1.00 64.06 94 ASN A O 1
ATOM 765 N N . TYR A 1 95 ? 12.511 1.314 -10.026 1.00 56.06 95 TYR A N 1
ATOM 766 C CA . TYR A 1 95 ? 13.690 0.549 -9.669 1.00 56.06 95 TYR A CA 1
ATOM 767 C C . TYR A 1 95 ? 14.906 1.406 -10.020 1.00 56.06 95 TYR A C 1
ATOM 769 O O . TYR A 1 95 ? 15.273 1.532 -11.184 1.00 56.06 95 TYR A O 1
ATOM 777 N N . VAL A 1 96 ? 15.478 2.077 -9.021 1.00 53.78 96 VAL A N 1
ATOM 778 C CA . VAL A 1 96 ? 16.781 2.721 -9.182 1.00 53.78 96 VAL A CA 1
ATOM 779 C C . VAL A 1 96 ? 17.804 1.616 -8.976 1.00 53.78 96 VAL A C 1
ATOM 781 O O . VAL A 1 96 ? 17.962 1.115 -7.861 1.00 53.78 96 VAL A O 1
ATOM 784 N N . GLY A 1 97 ? 18.427 1.175 -10.068 1.00 46.81 97 GLY A N 1
ATOM 785 C CA . GLY A 1 97 ? 19.467 0.156 -10.028 1.00 46.81 97 GLY A CA 1
ATOM 786 C C . GLY A 1 97 ? 20.494 0.444 -8.925 1.00 46.81 97 GLY A C 1
ATOM 787 O O . GLY A 1 97 ? 20.975 1.564 -8.776 1.00 46.81 97 GLY A O 1
ATOM 788 N N . ALA A 1 98 ? 20.821 -0.599 -8.164 1.00 49.59 98 ALA A N 1
ATOM 789 C CA . ALA A 1 98 ? 21.926 -0.700 -7.206 1.00 49.59 98 ALA A CA 1
ATOM 790 C C . ALA A 1 98 ? 21.808 -0.062 -5.803 1.00 49.59 98 ALA A C 1
ATOM 792 O O . ALA A 1 98 ? 22.692 -0.325 -4.989 1.00 49.59 98 ALA A O 1
ATOM 793 N N . THR A 1 99 ? 20.756 0.677 -5.436 1.00 51.72 99 THR A N 1
ATOM 794 C CA . THR A 1 99 ? 20.660 1.268 -4.079 1.00 51.72 99 THR A CA 1
ATOM 795 C C . THR A 1 99 ? 19.331 0.990 -3.380 1.00 51.72 99 THR A C 1
ATOM 797 O O . THR A 1 99 ? 18.463 1.846 -3.308 1.00 51.72 99 THR A O 1
ATOM 800 N N . ASP A 1 100 ? 19.193 -0.225 -2.842 1.00 49.69 100 ASP A N 1
ATOM 801 C CA . ASP A 1 100 ? 18.559 -0.576 -1.549 1.00 49.69 100 ASP A CA 1
ATOM 802 C C . ASP A 1 100 ? 17.237 0.092 -1.099 1.00 49.69 100 ASP A C 1
ATOM 804 O O . ASP A 1 100 ? 16.884 0.081 0.082 1.00 49.69 100 ASP A O 1
ATOM 808 N N . GLY A 1 101 ? 16.440 0.635 -2.011 1.00 52.12 101 GLY A N 1
ATOM 809 C CA . GLY A 1 101 ? 15.201 1.306 -1.655 1.00 52.12 101 GLY A CA 1
ATOM 810 C C . GLY A 1 101 ? 14.229 1.300 -2.811 1.00 52.12 101 GLY A C 1
ATOM 811 O O . GLY A 1 101 ? 14.429 1.986 -3.809 1.00 52.12 101 GLY A O 1
ATOM 812 N N . LEU A 1 102 ? 13.130 0.561 -2.665 1.00 50.00 102 LEU A N 1
ATOM 813 C CA . LEU A 1 102 ? 11.939 0.810 -3.468 1.00 50.00 102 LEU A CA 1
ATOM 814 C C . LEU A 1 102 ? 11.473 2.240 -3.164 1.00 50.00 102 LEU A C 1
ATOM 816 O O . LEU A 1 102 ? 10.763 2.475 -2.187 1.00 50.00 102 LEU A O 1
ATOM 820 N N . ASN A 1 103 ? 11.894 3.203 -3.981 1.00 55.97 103 ASN A N 1
ATOM 821 C CA . ASN A 1 103 ? 11.353 4.549 -3.929 1.00 55.97 103 ASN A CA 1
ATOM 822 C C . ASN A 1 103 ? 9.979 4.519 -4.597 1.00 55.97 103 ASN A C 1
ATOM 824 O O . ASN A 1 103 ? 9.849 4.337 -5.812 1.00 55.97 103 ASN A O 1
ATOM 828 N N . TYR A 1 104 ? 8.937 4.669 -3.780 1.00 56.81 104 TYR A N 1
ATOM 829 C CA . TYR A 1 104 ? 7.583 4.911 -4.258 1.00 56.81 104 TYR A CA 1
ATOM 830 C C . TYR A 1 104 ? 7.584 6.231 -5.033 1.00 56.81 104 TYR A C 1
ATOM 832 O O . TYR A 1 104 ? 7.721 7.298 -4.443 1.00 56.81 104 TYR A O 1
ATOM 840 N N . SER A 1 105 ? 7.481 6.160 -6.360 1.00 60.91 105 SER A N 1
ATOM 841 C CA . SER A 1 105 ? 7.486 7.348 -7.215 1.00 60.91 105 SER A CA 1
ATOM 842 C C . SER A 1 105 ? 6.113 8.002 -7.263 1.00 60.91 105 SER A C 1
ATOM 844 O O . SER A 1 105 ? 6.023 9.217 -7.404 1.00 60.91 105 SER A O 1
ATOM 846 N N . SER A 1 106 ? 5.049 7.200 -7.210 1.00 65.94 106 SER A N 1
ATOM 847 C CA . SER A 1 106 ? 3.674 7.686 -7.232 1.00 65.94 106 SER A CA 1
ATOM 848 C C . SER A 1 106 ? 2.713 6.613 -6.724 1.00 65.94 106 SER A C 1
ATOM 850 O O . SER A 1 106 ? 2.933 5.416 -6.935 1.00 65.94 106 SER A O 1
ATOM 852 N N . VAL A 1 107 ? 1.640 7.052 -6.072 1.00 72.38 107 VAL A N 1
ATOM 853 C CA . VAL A 1 107 ? 0.543 6.206 -5.613 1.00 72.38 107 VAL A CA 1
ATOM 854 C C . VAL A 1 107 ? -0.761 6.747 -6.192 1.00 72.38 107 VAL A C 1
ATOM 856 O O . VAL A 1 107 ? -1.212 7.826 -5.814 1.00 72.38 107 VAL A O 1
ATOM 859 N N . ASP A 1 108 ? -1.384 5.979 -7.085 1.00 81.00 108 ASP A N 1
ATOM 860 C CA . ASP A 1 108 ? -2.678 6.309 -7.676 1.00 81.00 108 ASP A CA 1
ATOM 861 C C . ASP A 1 108 ? -3.787 5.545 -6.938 1.00 81.00 108 ASP A C 1
ATOM 863 O O . ASP A 1 108 ? -3.796 4.311 -6.891 1.00 81.00 108 ASP A O 1
ATOM 867 N N . VAL A 1 109 ? -4.760 6.263 -6.379 1.00 78.56 109 VAL A N 1
ATOM 868 C CA . VAL A 1 109 ? -5.918 5.648 -5.715 1.00 78.56 109 VAL A CA 1
ATOM 869 C C . VAL A 1 109 ? -7.031 5.433 -6.729 1.00 78.56 109 VAL A C 1
ATOM 871 O O . VAL A 1 109 ? -7.646 6.382 -7.220 1.00 78.56 109 VAL A O 1
ATOM 874 N N . ILE A 1 110 ? -7.328 4.171 -7.022 1.00 75.62 110 ILE A N 1
ATOM 875 C CA . ILE A 1 110 ? -8.365 3.786 -7.972 1.00 75.62 110 ILE A CA 1
ATOM 876 C C . ILE A 1 110 ? -9.615 3.443 -7.172 1.00 75.62 110 ILE A C 1
ATOM 878 O O . ILE A 1 110 ? -9.752 2.366 -6.597 1.00 75.62 110 ILE A O 1
ATOM 882 N N . ARG A 1 111 ? -10.556 4.388 -7.122 1.00 65.81 111 ARG A N 1
ATOM 883 C CA . ARG A 1 111 ? -11.888 4.103 -6.585 1.00 65.81 111 ARG A CA 1
ATOM 884 C C . ARG A 1 111 ? -12.658 3.264 -7.590 1.00 65.81 111 ARG A C 1
ATOM 886 O O . ARG A 1 111 ? -12.826 3.674 -8.737 1.00 65.81 111 ARG A O 1
ATOM 893 N N . GLU A 1 112 ? -13.196 2.141 -7.134 1.00 59.47 112 GLU A N 1
ATOM 894 C CA . GLU A 1 112 ? -14.221 1.435 -7.888 1.00 59.47 112 GLU A CA 1
ATOM 895 C C . GLU A 1 112 ? -15.464 2.342 -7.974 1.00 59.47 112 GLU A C 1
ATOM 897 O O . GLU A 1 112 ? -16.137 2.636 -6.974 1.00 59.47 112 GLU A O 1
ATOM 902 N N . ARG A 1 113 ? -15.707 2.888 -9.173 1.00 59.88 113 ARG A N 1
ATOM 903 C CA . ARG A 1 113 ? -17.000 3.479 -9.519 1.00 59.88 113 ARG A CA 1
ATOM 904 C C . ARG A 1 113 ? -17.973 2.311 -9.668 1.00 59.88 113 ARG A C 1
ATOM 906 O O . ARG A 1 113 ? -17.713 1.417 -10.465 1.00 59.88 113 ARG A O 1
ATOM 913 N N . GLN A 1 114 ? -19.017 2.314 -8.844 1.00 50.88 114 GLN A N 1
ATOM 914 C CA . GLN A 1 114 ? -20.214 1.506 -9.079 1.00 50.88 114 GLN A CA 1
ATOM 915 C C . GLN A 1 114 ? -20.845 1.918 -10.409 1.00 50.88 114 GLN A C 1
ATOM 917 O O . GLN A 1 114 ? -20.778 3.136 -10.712 1.00 50.88 114 GLN A O 1
#

Foldseek 3Di:
DPPPPPPPVVVVVVVVVVVVVVVVVVVVVVVVVVVLVPLQDWDKDKDKAPDLDLVRGDPVVNVVVVVCCVVVVDPPCQHCNNVVFIKIKMWTFGPNPDDDDRDGPDIDTDGPDD

pLDDT: mean 73.03, std 14.68, range [44.59, 91.75]

Secondary structure (DSSP, 8-state):
--------HHHHHHHHHHHHHHHHHHHHHHHHHHHHHH---EEEEEEEE--SSTTTS-HHHHHHHHHHHHTTSS-GGGSHHHHSS-EEEEEEEE--TTSS--EEEEEEEEE---

Sequence (114 aa):
MKSAFFMSPLLFCILNTLILLAASHDDVQDINRNILNDEHIMQSRFVIFNSTSWNETSPEDQRMLSRLLDAGYITPELLPWISGRRLVIRINTNYVGATDGLNYSSVDVIRERQ